Protein AF-A0A5K1A2E8-F1 (afdb_monomer)

Solvent-accessible surface area (backbone atoms only — not comparable to full-atom values): 4340 Å² total; per-residue (Å²): 136,52,59,46,78,43,69,41,45,81,91,35,71,90,60,64,43,84,70,46,73,44,55,44,65,61,43,31,74,58,66,42,35,24,55,64,76,51,78,43,82,43,96,87,53,30,40,39,30,35,20,63,8,19,89,86,71,42,68,64,42,46,48,73,50,39,23,43,82,84,62,45,82,62,108

Organism: NCBI:txid210225

Radius of gyration: 12.92 Å; Cα contacts (8 Å, |Δi|>4): 161; chains: 1; bounding box: 28×23×34 Å

InterPro domains:
  IPR008826 Selenium-binding protein [PF05694] (1-75)
  IPR008826 Selenium-binding protein [PTHR23300] (1-75)

Secondary structure (DSSP, 8-state):
---EEEEE-SS-TTS-EEEEEE-HHHHHHHH--EEEEEEEE-TTSPEEEEEEE-TTS-STTEEEEEE-TT-PEE-

Foldseek 3Di:
DQKDWDWDCPVPVVDIDTDDIDDQCQCCVPQQFGQWDDWDQDPQLKIKTFGQDGPVPDNHRTDIWIAHNVRHTDD

pLDDT: mean 94.43, std 6.06, range [67.0, 98.31]

Mean predicted aligned error: 2.84 Å

Nearest PDB structures (foldseek):
  8asw-assembly1_A  TM=6.458E-01  e=3.112E+00  Saccharomyces cerevisiae
  2mb7-assembly1_A  TM=6.060E-01  e=6.415E+00  Homo sapiens
  6cc8-assembly1_A  TM=5.267E-01  e=6.040E+00  Homo sapiens
  4qlp-assembly1_B  TM=4.411E-01  e=3.511E+00  Mycobacterium tuberculosis H37Rv
  2moe-assembly1_A  TM=4.453E-01  e=7.687E+00  Homo sapiens

Structure (mmCIF, N/CA/C/O backbone):
data_AF-A0A5K1A2E8-F1
#
_entry.id   AF-A0A5K1A2E8-F1
#
loop_
_atom_site.group_PDB
_atom_site.id
_atom_site.type_symbol
_atom_site.label_atom_id
_atom_site.label_alt_id
_atom_site.label_comp_id
_atom_site.label_asym_id
_atom_site.label_entity_id
_atom_site.label_seq_id
_atom_site.pdbx_PDB_ins_code
_atom_site.Cartn_x
_atom_site.Cartn_y
_atom_site.Cartn_z
_atom_site.occupancy
_atom_site.B_iso_or_equiv
_atom_site.auth_seq_id
_atom_site.auth_comp_id
_atom_site.auth_asym_id
_atom_site.auth_atom_id
_atom_site.pdbx_PDB_model_num
ATOM 1 N N . SER A 1 1 ? -1.445 -9.438 -10.139 1.00 69.7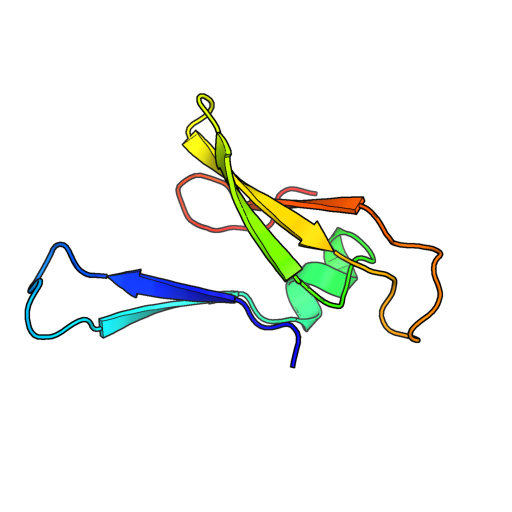5 1 SER A N 1
ATOM 2 C CA . SER A 1 1 ? -2.298 -8.494 -9.388 1.00 69.75 1 SER A CA 1
ATOM 3 C C . SER A 1 1 ? -1.391 -7.627 -8.534 1.00 69.75 1 SER A C 1
ATOM 5 O O . SER A 1 1 ? -0.604 -8.202 -7.798 1.00 69.75 1 SER A O 1
ATOM 7 N N . GLY A 1 2 ? -1.443 -6.296 -8.671 1.00 87.94 2 GLY A N 1
ATOM 8 C CA . GLY A 1 2 ? -0.679 -5.329 -7.856 1.00 87.94 2 GLY A CA 1
ATOM 9 C C . GLY A 1 2 ? -1.560 -4.541 -6.878 1.00 87.94 2 GLY A C 1
ATOM 10 O O . GLY A 1 2 ? -1.228 -3.424 -6.505 1.00 87.94 2 GLY A O 1
ATOM 11 N N . ARG A 1 3 ? -2.736 -5.084 -6.554 1.00 96.12 3 ARG A N 1
ATOM 12 C CA . ARG A 1 3 ? -3.779 -4.418 -5.768 1.00 96.12 3 ARG A CA 1
ATOM 13 C C . ARG A 1 3 ? -3.434 -4.460 -4.284 1.00 96.12 3 ARG A C 1
ATOM 15 O O . ARG A 1 3 ? -2.953 -5.485 -3.804 1.00 96.12 3 ARG A O 1
ATOM 22 N N . ILE A 1 4 ? -3.752 -3.390 -3.562 1.00 97.62 4 ILE A N 1
ATOM 23 C CA . ILE A 1 4 ? -3.550 -3.314 -2.111 1.00 97.62 4 ILE A CA 1
ATOM 24 C C . ILE A 1 4 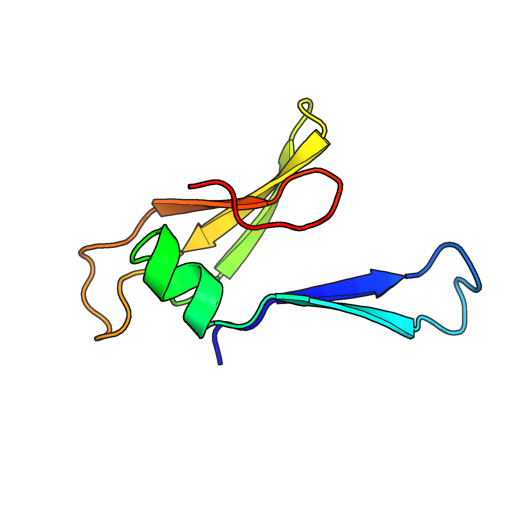? -4.912 -3.344 -1.422 1.00 97.62 4 ILE A C 1
ATOM 26 O O . ILE A 1 4 ? -5.806 -2.565 -1.755 1.00 97.62 4 ILE A O 1
ATOM 30 N N . TYR A 1 5 ? -5.062 -4.248 -0.456 1.00 97.69 5 TYR A N 1
ATOM 31 C CA . TYR A 1 5 ? -6.270 -4.382 0.350 1.00 97.69 5 TYR A CA 1
ATOM 32 C C . TYR A 1 5 ? -6.023 -3.842 1.752 1.00 97.69 5 TYR A C 1
ATOM 34 O O . TYR A 1 5 ? -5.105 -4.277 2.445 1.00 97.69 5 TYR A O 1
ATOM 42 N N . VAL A 1 6 ? -6.875 -2.919 2.178 1.00 97.56 6 VAL A N 1
ATOM 43 C CA . VAL A 1 6 ? -6.898 -2.405 3.544 1.00 97.56 6 VAL A CA 1
ATOM 44 C C . VAL A 1 6 ? -7.945 -3.191 4.311 1.00 97.56 6 VAL A C 1
ATOM 46 O O . VAL A 1 6 ? -9.127 -3.163 3.963 1.00 97.56 6 VAL A O 1
ATOM 49 N N . VAL A 1 7 ? -7.515 -3.888 5.356 1.00 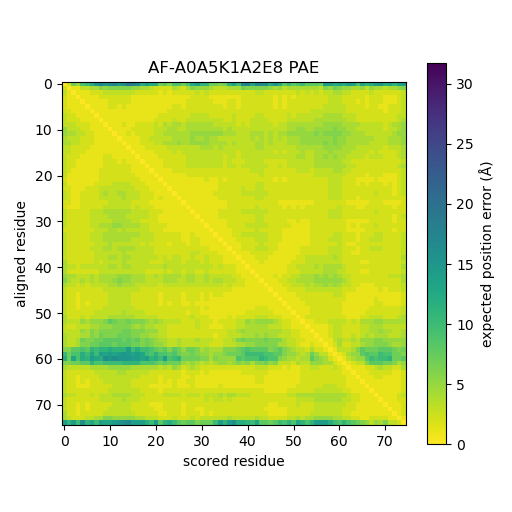98.00 7 VAL A N 1
ATOM 50 C CA . VAL A 1 7 ? -8.381 -4.736 6.176 1.00 98.00 7 VAL A CA 1
ATOM 51 C C . VAL A 1 7 ? -8.606 -4.067 7.525 1.00 98.00 7 VAL A C 1
ATOM 53 O O . VAL A 1 7 ? -7.649 -3.716 8.212 1.00 98.00 7 VAL A O 1
ATOM 56 N N . ASP A 1 8 ? -9.870 -3.886 7.900 1.00 97.81 8 ASP A N 1
ATOM 57 C CA . ASP A 1 8 ? -10.251 -3.394 9.219 1.00 97.81 8 ASP A CA 1
ATOM 58 C C . ASP A 1 8 ? -10.325 -4.550 10.214 1.00 97.81 8 ASP A C 1
ATOM 60 O O . ASP A 1 8 ? -11.115 -5.486 10.061 1.00 97.81 8 ASP A O 1
ATOM 64 N N . THR A 1 9 ? -9.488 -4.462 11.242 1.00 97.62 9 THR A N 1
ATOM 65 C CA . THR A 1 9 ? -9.457 -5.369 12.390 1.00 97.62 9 THR A CA 1
ATOM 66 C C . THR A 1 9 ? -9.899 -4.683 13.684 1.00 97.62 9 THR A C 1
ATOM 68 O O . THR A 1 9 ? -9.983 -5.348 14.712 1.00 97.62 9 THR A O 1
ATOM 71 N N . VAL A 1 10 ? -10.209 -3.382 13.658 1.00 97.19 10 VAL A N 1
ATOM 72 C CA . VAL A 1 10 ? -10.628 -2.601 14.832 1.00 97.19 10 VAL A CA 1
ATOM 73 C C . VAL A 1 10 ? -12.084 -2.895 15.182 1.00 97.19 10 VAL A C 1
ATOM 75 O O . VAL A 1 10 ? -12.386 -3.121 16.351 1.00 97.19 10 VAL A O 1
ATOM 78 N N . THR A 1 11 ? -12.986 -2.940 14.194 1.00 97.62 11 THR A N 1
ATOM 79 C CA . THR A 1 11 ? -14.420 -3.194 14.442 1.00 97.62 11 THR A CA 1
ATOM 80 C C . THR A 1 11 ? -14.678 -4.575 15.043 1.00 97.62 11 THR A C 1
ATOM 82 O O . THR A 1 11 ? -15.435 -4.702 16.004 1.00 97.62 11 THR A O 1
ATOM 85 N N . ASN A 1 12 ? -14.060 -5.619 14.487 1.00 97.62 12 AS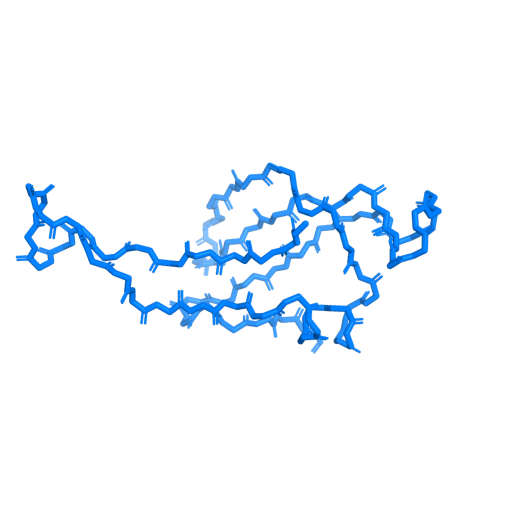N A N 1
ATOM 86 C CA . ASN A 1 12 ? -14.097 -6.966 15.047 1.00 97.62 12 ASN A CA 1
ATOM 87 C C . ASN A 1 12 ? -12.785 -7.705 14.733 1.00 97.62 12 ASN A C 1
ATOM 89 O O . ASN A 1 12 ? -12.639 -8.253 13.639 1.00 97.62 12 ASN A O 1
ATOM 93 N N . PRO A 1 13 ? -11.850 -7.804 15.694 1.00 97.56 13 PRO A N 1
ATOM 94 C CA . PRO A 1 13 ? -10.559 -8.459 15.475 1.00 97.56 13 PRO A CA 1
ATOM 95 C C . PRO A 1 13 ? -10.6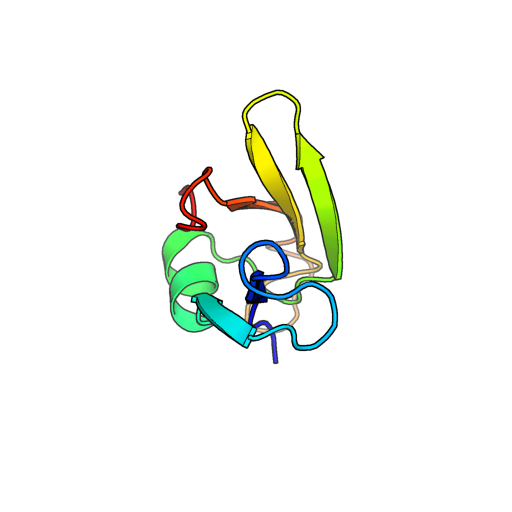54 -9.936 15.067 1.00 97.56 13 PRO A C 1
ATOM 97 O O . PRO A 1 13 ? -9.721 -10.472 14.475 1.00 97.56 13 PRO A O 1
ATOM 100 N N . ARG A 1 14 ? -11.768 -10.612 15.389 1.00 98.00 14 ARG A N 1
ATOM 101 C CA . ARG A 1 14 ? -12.009 -12.022 15.036 1.00 98.00 14 ARG A CA 1
ATOM 102 C C . ARG A 1 14 ? -12.774 -12.202 13.724 1.00 98.00 14 ARG A C 1
ATOM 104 O O . ARG A 1 14 ? -12.868 -13.327 13.246 1.00 98.00 14 ARG A O 1
ATOM 111 N N . ALA A 1 15 ? -13.302 -11.123 13.149 1.00 98.06 15 ALA A N 1
ATOM 112 C CA . ALA A 1 15 ? -13.940 -11.121 11.836 1.00 98.06 15 ALA A CA 1
ATOM 113 C C . ALA A 1 15 ? -13.482 -9.889 11.032 1.00 98.06 15 ALA A C 1
ATOM 115 O O . ALA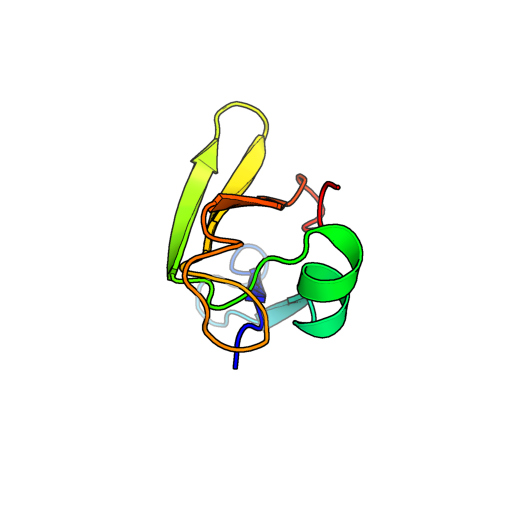 A 1 15 ? -14.246 -8.930 10.896 1.00 98.06 15 ALA A O 1
ATOM 116 N N . PRO A 1 16 ? -12.233 -9.892 10.524 1.00 98.31 16 PRO 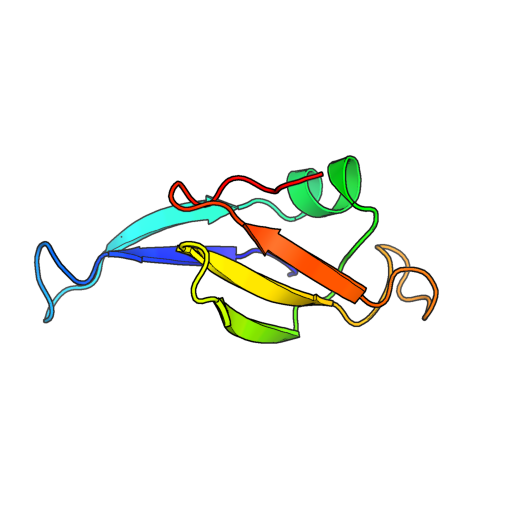A N 1
ATOM 117 C CA . PRO A 1 16 ? -11.713 -8.793 9.722 1.00 98.31 16 PRO A CA 1
ATOM 118 C C . PRO A 1 16 ? -12.562 -8.556 8.474 1.00 98.31 16 PRO A C 1
ATOM 120 O O . PRO A 1 16 ? -13.060 -9.502 7.861 1.00 98.31 16 PRO A O 1
ATOM 123 N N . SER A 1 17 ? -12.695 -7.296 8.074 1.00 98.12 17 SER A N 1
ATOM 124 C CA . SER A 1 17 ? -13.480 -6.917 6.897 1.00 98.12 17 SER A CA 1
ATOM 125 C C . SER A 1 17 ? -12.682 -6.025 5.955 1.00 98.12 17 SER A C 1
ATOM 127 O O . SER A 1 17 ? -11.741 -5.341 6.359 1.00 98.12 17 SER A O 1
ATOM 129 N N . LEU A 1 18 ? -13.025 -6.058 4.667 1.00 98.00 18 LEU A N 1
ATOM 130 C CA . LEU A 1 18 ? -12.367 -5.215 3.679 1.00 98.00 18 LEU A CA 1
ATOM 131 C C . LEU A 1 18 ? -12.842 -3.767 3.846 1.00 98.00 18 LEU A C 1
ATOM 133 O O . LEU A 1 18 ? -14.010 -3.468 3.616 1.00 98.00 18 LEU A O 1
ATOM 137 N N . LYS A 1 19 ? -11.922 -2.873 4.210 1.00 96.94 19 LYS A N 1
ATOM 138 C CA . LYS A 1 19 ? -12.196 -1.443 4.394 1.00 96.94 19 LYS A CA 1
ATOM 139 C C . LYS A 1 19 ? -12.071 -0.660 3.098 1.00 96.94 19 LYS A C 1
ATOM 141 O O . LYS A 1 19 ? -12.891 0.206 2.812 1.00 96.94 19 LYS A O 1
ATOM 146 N N . LYS A 1 20 ? -11.010 -0.925 2.337 1.00 97.06 20 LYS A N 1
ATOM 147 C CA . LYS A 1 20 ? -10.701 -0.210 1.097 1.00 97.06 20 LYS A CA 1
ATOM 148 C C . LYS A 1 20 ? -9.851 -1.079 0.189 1.00 97.06 20 LYS A C 1
ATOM 150 O O . LYS A 1 20 ? -9.051 -1.892 0.650 1.00 97.06 20 LYS A O 1
ATOM 155 N N . THR A 1 21 ? -10.007 -0.852 -1.103 1.00 97.94 21 THR A N 1
ATOM 156 C CA . THR A 1 21 ? -9.131 -1.401 -2.129 1.00 97.94 21 THR A CA 1
ATOM 157 C C . THR A 1 21 ? -8.442 -0.243 -2.829 1.00 97.94 21 THR A C 1
ATOM 159 O O . THR A 1 21 ? -9.115 0.694 -3.251 1.00 97.94 21 THR A O 1
ATOM 162 N N . VAL A 1 22 ? -7.116 -0.297 -2.934 1.00 97.50 22 VAL A N 1
ATOM 163 C CA . VAL A 1 22 ? -6.347 0.596 -3.807 1.00 97.50 22 VAL A CA 1
ATOM 164 C C . VAL A 1 22 ? -6.117 -0.149 -5.112 1.00 97.50 22 VAL A C 1
ATOM 166 O O . VAL A 1 22 ? -5.452 -1.193 -5.132 1.00 97.50 22 VAL A O 1
ATOM 169 N N . GLU A 1 23 ? -6.718 0.350 -6.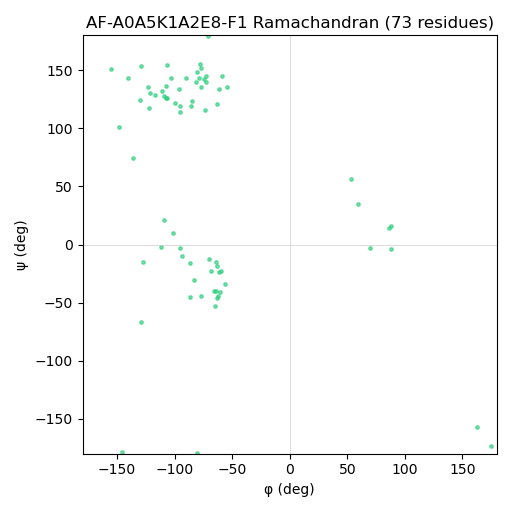189 1.00 97.19 23 GLU A N 1
ATOM 170 C CA . GLU A 1 23 ? -6.665 -0.326 -7.477 1.00 97.19 23 GLU A CA 1
ATOM 171 C C . GLU A 1 23 ? -5.287 -0.160 -8.137 1.00 97.19 23 GLU A C 1
ATOM 173 O O . GLU A 1 23 ? -4.691 0.917 -8.069 1.00 97.19 23 GLU A O 1
ATOM 178 N N . PRO A 1 24 ? -4.765 -1.198 -8.822 1.00 95.88 24 PRO A N 1
ATOM 179 C CA . PRO A 1 24 ? -3.467 -1.118 -9.494 1.00 95.88 24 PRO A CA 1
ATOM 180 C C . PRO A 1 24 ? -3.384 0.028 -10.505 1.00 95.88 24 PRO A C 1
ATOM 182 O O . PRO A 1 24 ? -2.324 0.623 -10.667 1.00 95.88 24 PRO A O 1
ATOM 185 N N . ALA A 1 25 ? -4.498 0.336 -11.177 1.00 95.38 25 ALA A N 1
ATOM 186 C CA . ALA A 1 25 ? -4.567 1.413 -12.158 1.00 95.38 25 ALA A CA 1
ATOM 187 C C . ALA A 1 25 ? -4.244 2.776 -11.529 1.00 95.38 25 ALA A C 1
ATOM 189 O O . ALA A 1 25 ? -3.471 3.530 -12.112 1.00 95.38 25 ALA A O 1
ATOM 190 N N . ASP A 1 26 ? -4.744 3.048 -10.319 1.00 95.50 26 ASP A N 1
ATOM 191 C CA . ASP A 1 26 ? -4.487 4.306 -9.610 1.00 95.50 26 ASP A CA 1
ATOM 192 C C . ASP A 1 26 ? -3.008 4.443 -9.233 1.00 95.50 26 ASP A C 1
ATOM 194 O O . ASP A 1 26 ? -2.427 5.523 -9.346 1.00 95.50 26 ASP A O 1
ATO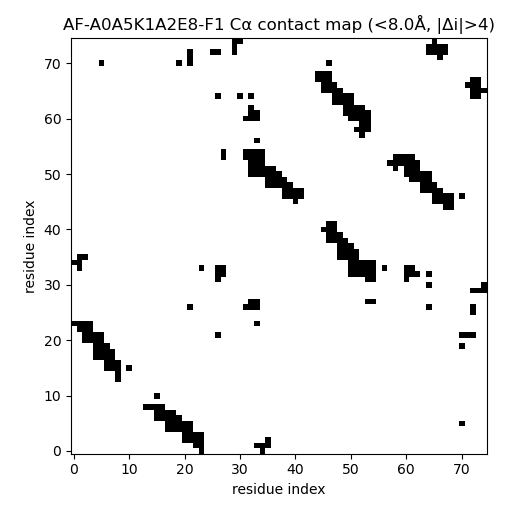M 198 N N . ILE A 1 27 ? -2.385 3.338 -8.810 1.00 95.56 27 ILE A N 1
ATOM 199 C CA . ILE A 1 27 ? -0.962 3.288 -8.453 1.00 95.56 27 ILE A CA 1
ATOM 200 C C . ILE A 1 27 ? -0.113 3.563 -9.695 1.00 95.56 27 ILE A C 1
ATOM 202 O O . ILE A 1 27 ? 0.717 4.475 -9.690 1.00 95.56 27 ILE A O 1
ATOM 206 N N . VAL A 1 28 ? -0.358 2.816 -10.774 1.00 94.75 28 VAL A N 1
ATOM 207 C CA . VAL A 1 28 ? 0.389 2.937 -12.030 1.00 94.75 28 VAL A CA 1
ATOM 208 C C . VAL A 1 28 ? 0.211 4.328 -12.633 1.00 94.75 28 VAL A C 1
ATOM 210 O O . VAL A 1 28 ? 1.194 4.939 -13.038 1.00 94.75 28 VAL A O 1
ATOM 213 N N . GLN A 1 29 ? -1.013 4.864 -12.660 1.00 94.25 29 GLN A N 1
ATOM 214 C CA . GLN A 1 29 ? -1.290 6.180 -13.236 1.00 94.25 29 GLN A CA 1
ATOM 215 C C . GLN A 1 29 ? -0.595 7.311 -12.468 1.00 94.25 29 GLN A C 1
ATOM 217 O O . GLN A 1 29 ? -0.099 8.246 -13.092 1.00 94.25 29 GLN A O 1
ATOM 222 N N . LYS A 1 30 ? -0.568 7.247 -11.131 1.00 94.81 30 LYS A N 1
ATOM 223 C CA . LYS A 1 30 ? 0.004 8.316 -10.299 1.00 94.81 30 LYS A CA 1
ATOM 224 C C . LYS A 1 30 ? 1.516 8.228 -10.133 1.00 94.81 30 LYS A C 1
ATOM 226 O O . LYS A 1 30 ? 2.154 9.253 -9.939 1.00 94.81 30 LYS A O 1
ATOM 231 N N . THR A 1 31 ? 2.082 7.024 -10.162 1.00 94.69 31 THR A N 1
ATOM 232 C CA . THR A 1 31 ? 3.480 6.807 -9.743 1.00 94.69 31 THR A CA 1
ATOM 233 C C . THR A 1 31 ? 4.332 6.067 -10.768 1.00 94.69 31 THR A C 1
ATOM 235 O O . THR A 1 31 ? 5.552 6.049 -10.646 1.00 94.69 31 THR A O 1
ATOM 238 N N . GLY A 1 32 ? 3.716 5.421 -11.761 1.00 94.06 32 GLY A N 1
ATOM 239 C CA . GLY A 1 32 ? 4.401 4.507 -12.677 1.00 94.06 32 GLY A CA 1
ATOM 240 C C . GLY A 1 32 ? 4.860 3.190 -12.037 1.00 94.06 32 GLY A C 1
ATOM 241 O O . GLY A 1 32 ? 5.371 2.326 -12.746 1.00 94.06 32 GLY A O 1
ATOM 242 N N . LEU A 1 33 ? 4.663 3.013 -10.726 1.00 95.38 33 LEU A N 1
ATOM 243 C CA . LEU A 1 33 ? 5.084 1.831 -9.981 1.00 95.38 33 LEU A CA 1
ATOM 244 C C . LEU A 1 33 ? 4.091 0.676 -10.155 1.00 95.38 33 LEU A C 1
ATOM 246 O O . LEU A 1 33 ? 2.878 0.866 -10.269 1.00 95.38 33 LEU A O 1
ATOM 250 N N . SER A 1 34 ? 4.609 -0.545 -10.113 1.00 95.19 34 SER A N 1
ATOM 251 C CA . SER A 1 34 ? 3.855 -1.796 -10.143 1.00 95.19 34 SER A CA 1
ATOM 252 C C . SER A 1 34 ? 4.563 -2.853 -9.285 1.00 95.19 34 SER A C 1
ATOM 254 O O . SER A 1 34 ? 5.584 -2.593 -8.649 1.00 95.19 34 SER A O 1
ATOM 256 N N . PHE A 1 35 ? 4.007 -4.065 -9.238 1.00 94.50 35 PHE A N 1
ATOM 257 C CA . PHE A 1 35 ? 4.603 -5.207 -8.534 1.00 94.50 35 PHE A CA 1
ATOM 258 C C . PHE A 1 35 ? 4.935 -4.896 -7.062 1.00 94.50 35 PHE A C 1
ATOM 260 O O . PHE A 1 35 ? 6.081 -5.016 -6.628 1.00 94.50 35 PHE A O 1
ATOM 267 N N . ALA A 1 36 ? 3.917 -4.466 -6.306 1.00 95.44 36 ALA A N 1
ATOM 268 C CA . ALA A 1 36 ? 4.008 -4.248 -4.862 1.00 95.44 36 ALA A CA 1
ATOM 269 C C . ALA A 1 36 ? 4.521 -5.506 -4.137 1.00 95.44 36 ALA A C 1
ATOM 271 O O . ALA A 1 36 ? 4.060 -6.615 -4.421 1.00 95.44 36 ALA A O 1
ATOM 272 N N . HIS A 1 37 ? 5.459 -5.327 -3.204 1.00 94.88 37 HIS A N 1
ATOM 273 C CA . HIS A 1 37 ? 6.196 -6.428 -2.590 1.00 94.88 37 HIS A CA 1
ATOM 274 C C . HIS A 1 37 ? 6.211 -6.385 -1.056 1.00 94.88 37 HIS A C 1
ATOM 276 O O . HIS A 1 37 ? 5.601 -7.252 -0.432 1.00 94.88 37 HIS A O 1
ATOM 282 N N . THR A 1 38 ? 6.859 -5.391 -0.441 1.00 96.56 38 THR A N 1
ATOM 283 C CA . THR A 1 38 ? 7.043 -5.334 1.022 1.00 96.56 38 THR A CA 1
ATOM 284 C C . THR A 1 38 ? 6.439 -4.064 1.598 1.00 96.56 38 THR A C 1
ATOM 286 O O . THR A 1 38 ? 6.744 -2.978 1.120 1.00 96.56 38 THR A O 1
ATOM 289 N N . SER A 1 39 ? 5.628 -4.179 2.652 1.00 96.75 39 SER A N 1
ATOM 290 C CA . SER A 1 39 ? 5.011 -3.039 3.344 1.00 96.75 39 SER A CA 1
ATOM 291 C C . SER A 1 39 ? 5.703 -2.694 4.666 1.00 96.75 39 SER A C 1
ATOM 293 O O . SER A 1 39 ? 6.050 -3.596 5.428 1.00 96.75 39 SER A O 1
ATOM 295 N N . HIS A 1 40 ? 5.789 -1.404 4.991 1.00 97.75 40 HIS A N 1
ATOM 296 C CA . HIS A 1 40 ? 6.247 -0.871 6.274 1.00 97.75 40 HIS A CA 1
ATOM 297 C C . HIS A 1 40 ? 5.402 0.331 6.707 1.00 97.75 40 HIS A C 1
ATOM 299 O O . HIS A 1 40 ? 5.022 1.165 5.889 1.00 97.75 40 HIS A O 1
ATOM 305 N N . CYS A 1 41 ? 5.139 0.448 8.007 1.00 96.38 41 CYS A N 1
ATOM 306 C CA . CYS A 1 41 ? 4.595 1.673 8.583 1.00 96.38 41 CYS A CA 1
ATOM 307 C C . CYS A 1 41 ? 5.721 2.684 8.827 1.00 96.38 41 CYS A C 1
ATOM 309 O O . CYS A 1 41 ? 6.815 2.319 9.263 1.00 96.38 41 CYS A O 1
ATOM 311 N N . LEU A 1 42 ? 5.449 3.956 8.550 1.00 97.06 42 LEU A N 1
ATOM 312 C CA . LEU A 1 42 ? 6.362 5.055 8.837 1.00 97.06 42 LEU A CA 1
ATOM 313 C C . LEU A 1 42 ? 5.861 5.870 10.031 1.00 97.06 42 LEU A C 1
ATOM 315 O O . LEU A 1 42 ? 4.663 5.957 10.294 1.00 97.06 42 LEU A O 1
ATOM 319 N N . ALA A 1 43 ? 6.786 6.537 10.723 1.00 96.62 43 ALA A N 1
ATOM 320 C CA . ALA A 1 43 ? 6.453 7.436 11.829 1.00 96.62 43 ALA A CA 1
ATOM 321 C C . ALA A 1 43 ? 5.600 8.646 11.393 1.00 96.62 43 ALA A C 1
ATOM 323 O O . ALA A 1 43 ? 4.945 9.258 12.230 1.00 96.62 43 ALA A O 1
ATOM 324 N N . SER A 1 44 ? 5.578 8.974 10.094 1.00 95.75 44 SER A N 1
ATOM 325 C CA . SER A 1 44 ? 4.716 10.019 9.527 1.00 95.75 44 SER A CA 1
ATOM 326 C C . SER A 1 44 ? 3.228 9.652 9.518 1.00 95.75 44 SER A C 1
ATOM 328 O O . SER A 1 44 ? 2.400 10.522 9.265 1.00 95.75 44 SER A O 1
ATOM 330 N N . GLY A 1 45 ? 2.884 8.384 9.765 1.00 95.31 45 GLY A N 1
ATOM 331 C CA . GLY A 1 45 ? 1.537 7.847 9.564 1.00 95.31 45 GLY A CA 1
ATOM 332 C C . GLY A 1 45 ? 1.288 7.322 8.148 1.00 95.31 45 GLY A C 1
ATOM 333 O O . GLY A 1 45 ? 0.234 6.738 7.906 1.00 95.31 45 GLY A O 1
ATOM 334 N N . ASP A 1 46 ? 2.252 7.475 7.236 1.00 97.50 46 ASP A N 1
ATOM 335 C CA . ASP A 1 46 ? 2.181 6.875 5.906 1.00 97.50 46 ASP A CA 1
ATOM 336 C C . ASP A 1 46 ? 2.502 5.372 5.955 1.00 97.50 46 ASP A C 1
ATOM 338 O O . ASP A 1 46 ? 3.297 4.892 6.775 1.00 97.50 46 ASP A O 1
ATOM 342 N N . VAL A 1 47 ? 1.939 4.631 5.003 1.00 97.88 47 VAL A N 1
ATOM 343 C CA . VAL A 1 47 ? 2.338 3.254 4.700 1.00 97.88 47 VAL A CA 1
ATOM 344 C C . VAL A 1 47 ? 3.249 3.270 3.481 1.00 97.88 47 VAL A C 1
ATOM 346 O O . VAL A 1 47 ? 2.854 3.713 2.405 1.00 97.88 47 VAL A O 1
ATOM 349 N N . MET A 1 48 ? 4.464 2.759 3.640 1.00 97.81 48 MET A N 1
ATOM 350 C CA . MET A 1 48 ? 5.432 2.598 2.563 1.00 97.81 48 MET A CA 1
ATOM 351 C C . MET A 1 48 ? 5.382 1.181 2.013 1.00 97.81 48 MET A C 1
ATOM 353 O O . MET A 1 48 ? 5.396 0.218 2.777 1.00 97.81 48 MET A O 1
ATOM 357 N N . ILE A 1 49 ? 5.356 1.042 0.692 1.00 97.50 49 ILE A N 1
ATOM 358 C CA . ILE A 1 49 ? 5.335 -0.252 0.015 1.00 97.50 49 ILE A CA 1
ATOM 359 C C . ILE A 1 49 ? 6.415 -0.260 -1.063 1.00 97.50 49 ILE A C 1
ATOM 361 O O . ILE A 1 49 ? 6.433 0.617 -1.922 1.00 97.50 49 ILE A O 1
ATOM 365 N N . SER A 1 50 ? 7.322 -1.236 -1.030 1.00 96.56 50 SER A N 1
ATOM 366 C CA . SER A 1 50 ? 8.301 -1.421 -2.100 1.00 96.56 50 SER A CA 1
ATOM 367 C C . SER A 1 50 ? 7.634 -1.982 -3.355 1.00 96.56 50 SER A C 1
ATOM 369 O O . SER A 1 50 ? 6.777 -2.865 -3.286 1.00 96.56 50 SER A O 1
ATOM 371 N N . CYS A 1 51 ? 8.054 -1.474 -4.505 1.00 95.75 51 CYS A N 1
ATOM 372 C CA . CYS A 1 51 ? 7.603 -1.863 -5.833 1.00 95.75 51 CYS A CA 1
ATOM 373 C C . CYS A 1 51 ? 8.814 -2.307 -6.656 1.00 95.75 51 CYS A C 1
ATOM 375 O O . CYS A 1 51 ? 9.866 -1.664 -6.612 1.00 95.75 51 CYS A O 1
ATOM 377 N N . LEU A 1 52 ? 8.681 -3.421 -7.377 1.00 94.94 52 LEU A N 1
ATOM 378 C CA . LEU A 1 52 ? 9.810 -4.052 -8.072 1.00 94.94 52 LEU A CA 1
ATOM 379 C C . LEU A 1 52 ? 10.067 -3.502 -9.482 1.00 94.94 52 LEU A C 1
ATOM 381 O O . LEU A 1 52 ? 11.143 -3.747 -10.022 1.00 94.94 52 LEU A O 1
ATOM 385 N N . GLY A 1 53 ? 9.116 -2.782 -10.077 1.00 93.50 53 GLY A N 1
ATOM 386 C CA . GLY A 1 53 ? 9.228 -2.318 -11.458 1.00 93.50 53 GLY A CA 1
ATOM 387 C C . GLY A 1 53 ? 7.974 -1.616 -11.965 1.00 93.50 53 GLY A C 1
ATOM 388 O O . GLY A 1 53 ? 7.024 -1.403 -11.211 1.00 93.50 53 GLY A O 1
ATOM 389 N N . ASP A 1 54 ? 7.962 -1.286 -13.252 1.00 93.50 54 ASP A N 1
ATOM 390 C CA . ASP A 1 54 ? 6.828 -0.655 -13.934 1.00 93.50 54 ASP A CA 1
ATOM 391 C C . ASP A 1 54 ? 5.730 -1.652 -14.348 1.00 93.50 54 ASP A C 1
ATOM 393 O O . ASP A 1 54 ? 5.802 -2.856 -14.101 1.00 93.50 54 ASP A O 1
ATOM 397 N N . LYS A 1 55 ? 4.671 -1.151 -14.994 1.00 92.12 55 LYS A N 1
ATOM 398 C CA . LYS A 1 55 ? 3.547 -1.966 -15.487 1.00 92.12 55 LYS A CA 1
ATOM 399 C C . LYS A 1 55 ? 3.937 -3.029 -16.526 1.00 92.12 55 LYS A C 1
ATOM 401 O O . LYS A 1 55 ? 3.190 -3.990 -16.690 1.00 92.12 55 LYS A O 1
ATOM 406 N N . ASP A 1 56 ? 5.053 -2.842 -17.228 1.00 92.56 56 ASP A N 1
ATOM 407 C CA . ASP A 1 56 ? 5.513 -3.712 -18.313 1.00 92.56 56 ASP A CA 1
ATOM 408 C C . ASP A 1 56 ? 6.523 -4.760 -17.811 1.00 92.56 56 ASP A C 1
ATOM 410 O O . ASP A 1 56 ? 6.931 -5.642 -18.565 1.00 92.56 56 ASP A O 1
ATOM 414 N N . GLY A 1 57 ? 6.882 -4.709 -16.523 1.00 88.81 57 GLY A N 1
ATOM 415 C CA . GLY A 1 57 ? 7.818 -5.639 -15.894 1.00 88.81 57 GLY A CA 1
ATOM 416 C C . GLY A 1 57 ? 9.280 -5.233 -16.049 1.00 88.81 57 GLY A C 1
ATOM 417 O O . GLY A 1 57 ? 10.162 -6.054 -15.793 1.00 88.81 57 GLY A O 1
ATOM 418 N N . ASN A 1 58 ? 9.558 -3.991 -16.452 1.00 91.06 58 ASN A N 1
ATOM 419 C CA . ASN A 1 58 ? 10.925 -3.491 -16.490 1.00 91.06 58 ASN A CA 1
ATOM 420 C C . ASN A 1 58 ? 11.394 -3.108 -15.084 1.00 91.06 58 ASN A C 1
ATOM 422 O O . ASN A 1 58 ? 10.604 -2.741 -14.217 1.00 91.06 58 ASN A O 1
ATOM 426 N N . ALA A 1 59 ? 12.713 -3.127 -14.881 1.00 85.50 59 ALA A N 1
ATOM 427 C CA . ALA A 1 59 ? 13.324 -2.654 -13.638 1.00 85.50 59 ALA A CA 1
ATOM 428 C C . ALA A 1 59 ? 13.194 -1.129 -13.449 1.00 85.50 59 ALA A C 1
ATOM 430 O O . ALA A 1 59 ? 13.260 -0.646 -12.321 1.00 85.50 59 ALA A O 1
ATOM 431 N N . ASN A 1 60 ? 12.997 -0.372 -14.538 1.00 79.00 60 ASN A N 1
ATOM 432 C CA . ASN A 1 60 ? 12.586 1.027 -14.445 1.00 79.00 60 ASN A CA 1
ATOM 433 C C . ASN A 1 60 ? 11.219 1.088 -13.753 1.00 79.00 60 ASN A C 1
ATOM 435 O O . ASN A 1 60 ? 10.336 0.307 -14.082 1.00 79.00 60 ASN A O 1
ATOM 439 N N . GLY A 1 61 ? 11.052 1.987 -12.783 1.00 70.88 61 GLY A N 1
ATOM 440 C CA . GLY A 1 61 ? 9.851 2.011 -11.941 1.00 70.88 61 GLY A CA 1
ATOM 441 C C . GLY A 1 61 ? 9.942 1.114 -10.702 1.00 70.88 61 GLY A C 1
ATOM 442 O O . GLY A 1 61 ? 8.923 0.825 -10.081 1.00 70.88 61 GLY A O 1
ATOM 443 N N . ASN A 1 62 ? 11.140 0.674 -10.311 1.00 87.31 62 ASN A N 1
ATOM 444 C CA . ASN A 1 62 ? 11.366 0.205 -8.950 1.00 87.31 62 ASN A CA 1
ATOM 445 C C . ASN A 1 62 ? 11.394 1.395 -7.975 1.00 87.31 62 ASN A C 1
ATOM 447 O O . ASN A 1 62 ? 11.853 2.489 -8.305 1.00 87.31 62 ASN A O 1
ATOM 451 N N . GLY A 1 63 ? 10.896 1.204 -6.757 1.00 94.75 63 GLY A N 1
ATOM 452 C CA . GLY A 1 63 ? 10.844 2.298 -5.791 1.00 94.75 63 GLY A CA 1
ATOM 453 C C . GLY A 1 63 ? 9.891 2.049 -4.639 1.00 94.75 63 GLY A C 1
ATOM 454 O O . GLY A 1 63 ? 9.575 0.906 -4.308 1.00 94.75 63 GLY A O 1
ATOM 455 N N . PHE A 1 64 ? 9.444 3.140 -4.024 1.00 96.25 64 PHE A N 1
ATOM 456 C CA . PHE A 1 64 ? 8.564 3.108 -2.866 1.00 96.25 64 PHE A CA 1
ATOM 457 C C . PHE A 1 64 ? 7.277 3.872 -3.158 1.00 96.25 64 PHE A C 1
ATOM 459 O O . PHE A 1 64 ? 7.293 5.079 -3.386 1.00 96.25 64 PHE A O 1
ATOM 466 N N . LEU A 1 65 ? 6.162 3.153 -3.117 1.00 96.75 65 LEU A N 1
ATOM 467 C CA . LEU A 1 65 ? 4.828 3.721 -3.059 1.00 96.75 65 LEU A CA 1
ATOM 468 C C . LEU A 1 65 ? 4.563 4.201 -1.631 1.00 96.75 65 LEU A C 1
ATOM 470 O O . LEU A 1 65 ? 4.817 3.468 -0.674 1.00 96.75 65 LEU A O 1
ATOM 474 N N . LEU A 1 66 ? 4.002 5.399 -1.490 1.00 97.81 66 LEU A N 1
ATOM 475 C CA . LEU A 1 66 ? 3.488 5.893 -0.219 1.00 97.81 66 LEU A CA 1
ATOM 476 C C . LEU A 1 66 ? 1.965 5.985 -0.277 1.00 97.81 66 LEU A C 1
ATOM 478 O O . LEU A 1 66 ? 1.398 6.544 -1.218 1.00 97.81 66 LEU A O 1
ATOM 482 N N . LEU A 1 67 ? 1.312 5.453 0.750 1.00 98.12 67 LEU A N 1
ATOM 483 C CA . LEU A 1 67 ? -0.099 5.685 1.023 1.00 98.12 67 LEU A CA 1
ATOM 484 C C . LEU A 1 67 ? -0.229 6.591 2.246 1.00 98.12 67 LEU A C 1
ATOM 486 O O . LEU A 1 67 ? 0.471 6.371 3.234 1.00 98.12 67 LEU A O 1
ATOM 490 N N . ASP A 1 68 ? -1.116 7.582 2.188 1.00 96.75 68 ASP A N 1
ATOM 491 C CA . ASP A 1 68 ? -1.434 8.417 3.352 1.00 96.75 68 ASP A CA 1
ATOM 492 C C . ASP A 1 68 ? -2.234 7.643 4.422 1.00 96.75 68 ASP A C 1
ATOM 494 O O . ASP A 1 68 ? -2.566 6.463 4.261 1.00 96.75 68 ASP A O 1
ATOM 498 N N . SER A 1 69 ? -2.567 8.311 5.528 1.00 93.56 69 SER A N 1
ATOM 499 C CA . SER A 1 69 ? -3.336 7.733 6.640 1.00 93.56 69 SER A CA 1
ATOM 500 C C . SER A 1 69 ? -4.767 7.314 6.269 1.00 93.56 69 SER A C 1
ATOM 502 O O . SER A 1 69 ? -5.397 6.549 7.002 1.00 93.56 69 SER A O 1
ATOM 504 N N . GLU A 1 70 ? -5.279 7.774 5.127 1.00 95.00 70 GLU A N 1
ATOM 505 C CA . GLU A 1 70 ? -6.566 7.380 4.546 1.00 95.00 70 GLU A CA 1
ATOM 506 C C . GLU A 1 70 ? -6.403 6.366 3.401 1.00 95.00 70 GLU A C 1
ATOM 508 O O . GLU A 1 70 ? -7.362 6.013 2.697 1.00 95.00 70 GLU A O 1
ATOM 513 N N . PHE A 1 71 ? -5.189 5.841 3.236 1.00 96.12 71 PHE A N 1
ATOM 514 C CA . PHE A 1 71 ? -4.796 4.876 2.223 1.00 96.12 71 PHE A CA 1
ATOM 515 C C . PHE A 1 71 ? -5.011 5.386 0.791 1.00 96.12 71 PHE A C 1
ATOM 517 O O . PHE A 1 71 ? -5.437 4.633 -0.089 1.00 96.12 71 PHE A O 1
ATOM 524 N N . ASN A 1 72 ? -4.813 6.679 0.544 1.00 97.25 72 ASN A N 1
ATOM 525 C CA . ASN A 1 72 ? -4.735 7.230 -0.806 1.00 97.25 72 ASN A CA 1
ATOM 526 C C . ASN A 1 72 ? -3.286 7.200 -1.295 1.00 97.25 72 ASN A C 1
ATOM 528 O O . ASN A 1 72 ? -2.357 7.452 -0.533 1.00 97.25 72 ASN A O 1
ATOM 532 N N . VAL A 1 73 ? -3.098 6.920 -2.586 1.00 97.12 73 VAL A N 1
ATOM 533 C CA . VAL A 1 73 ? -1.783 6.991 -3.237 1.00 97.12 73 VAL A CA 1
ATOM 534 C C . VAL A 1 73 ? -1.270 8.428 -3.208 1.00 97.12 73 VAL A C 1
ATOM 536 O O . VAL A 1 73 ? -1.917 9.314 -3.783 1.00 97.12 73 VAL A O 1
ATOM 539 N N . LYS A 1 74 ? -0.106 8.628 -2.581 1.00 93.56 74 LYS A N 1
ATOM 540 C CA . LYS A 1 74 ? 0.654 9.880 -2.606 1.00 93.56 74 LYS A CA 1
ATOM 541 C C . LYS A 1 74 ? 1.523 9.896 -3.865 1.00 93.56 74 LYS A C 1
ATOM 543 O O . LYS A 1 74 ? 2.310 8.975 -4.079 1.00 93.56 74 LYS A O 1
ATOM 548 N N . GLY A 1 75 ? 1.350 10.926 -4.685 1.00 67.00 75 GLY A N 1
ATOM 549 C CA . GLY A 1 75 ? 2.066 11.176 -5.936 1.00 67.00 75 GLY A CA 1
ATOM 550 C C . GLY A 1 75 ? 1.960 12.645 -6.293 1.00 67.00 75 GLY A C 1
ATOM 551 O O . GLY A 1 75 ? 0.863 13.202 -6.052 1.00 67.00 75 GLY A O 1
#

Sequence (75 aa):
SGRIYVVDTVTNPRAPSLKKTVEPADIVQKTGLSFAHTSHCLASGDVMISCLGDKDGNANGNGFLLLDSEFNVKG